Protein AF-A0A4Y9FBS7-F1 (afdb_monomer_lite)

Radius of gyration: 21.96 Å; chains: 1; bounding box: 41×25×74 Å

Foldseek 3Di:
DVVVVVVVVVVVVVPAAAEEEEEAEDCPDPRQVVQQVVQVVVVVVVRHNYDYDYDHAALVQLCCQVPVDDVVRSYHYHYDHDPVSVVCVVVVPPPSPPDDPCVVCVDLLNVCPCPVPPDHDDPVNLVVSVVVVNND

InterPro domains:
  IPR011852 TRAP transporter solute receptor, TAXI family [PF16868] (22-69)

Structure (mmCIF, N/CA/C/O backbone):
data_AF-A0A4Y9FBS7-F1
#
_entry.id   AF-A0A4Y9FBS7-F1
#
loop_
_atom_site.group_PDB
_atom_site.id
_atom_site.type_symbol
_atom_site.label_atom_id
_atom_site.label_alt_id
_atom_site.label_comp_id
_atom_site.label_asym_id
_atom_site.label_entity_id
_atom_site.label_seq_id
_atom_site.pdbx_PDB_ins_code
_atom_site.Cartn_x
_atom_site.Cartn_y
_atom_site.Cartn_z
_atom_site.occupancy
_atom_site.B_iso_or_equiv
_atom_site.auth_seq_id
_atom_site.auth_comp_id
_atom_site.auth_asym_id
_atom_site.auth_atom_id
_atom_site.pdbx_PDB_model_num
ATOM 1 N N . MET A 1 1 ? -8.947 -9.851 47.494 1.00 61.12 1 MET A N 1
ATOM 2 C CA . MET A 1 1 ? -7.988 -10.173 46.408 1.00 61.12 1 MET A CA 1
ATOM 3 C C . MET A 1 1 ? -8.626 -10.774 45.149 1.00 61.12 1 MET A C 1
ATOM 5 O O . MET A 1 1 ? -8.436 -10.197 44.092 1.00 61.12 1 MET A O 1
ATOM 9 N N . ARG A 1 2 ? -9.380 -11.889 45.210 1.00 66.31 2 ARG A N 1
ATOM 10 C CA . ARG A 1 2 ? -9.846 -12.628 44.006 1.00 66.31 2 ARG A CA 1
ATOM 11 C C . ARG A 1 2 ? -10.693 -11.805 43.017 1.00 66.31 2 ARG A C 1
ATOM 13 O O . ARG A 1 2 ? -10.491 -11.909 41.817 1.00 66.31 2 ARG A O 1
ATOM 20 N N . TRP A 1 3 ? -11.567 -10.935 43.520 1.00 73.88 3 TRP A N 1
ATOM 21 C CA . TRP A 1 3 ? -12.410 -10.058 42.696 1.00 73.88 3 TRP A CA 1
ATOM 22 C C . TRP A 1 3 ? -11.642 -8.915 42.016 1.00 73.88 3 TRP A C 1
ATOM 24 O O . TRP A 1 3 ? -11.965 -8.550 40.894 1.00 73.88 3 TRP A O 1
ATOM 34 N N . LEU A 1 4 ? -10.578 -8.405 42.646 1.00 73.25 4 LEU A N 1
ATOM 35 C CA . LEU A 1 4 ? -9.715 -7.378 42.048 1.00 73.25 4 LEU A CA 1
ATOM 36 C C . LEU A 1 4 ? -8.955 -7.920 40.835 1.00 73.25 4 LEU A C 1
ATOM 38 O O . LEU A 1 4 ? -8.869 -7.243 39.820 1.00 73.25 4 LEU A O 1
ATOM 42 N N . VAL A 1 5 ? -8.468 -9.162 40.910 1.00 77.75 5 VAL A N 1
ATOM 43 C CA . VAL A 1 5 ? -7.794 -9.816 39.777 1.00 77.75 5 VAL A CA 1
ATOM 44 C C . VAL A 1 5 ? -8.754 -9.997 38.598 1.00 77.75 5 VAL A C 1
ATOM 46 O O . VAL A 1 5 ? -8.383 -9.707 37.467 1.00 77.75 5 VAL A O 1
ATOM 49 N N . VAL A 1 6 ? -10.003 -10.401 38.854 1.00 76.94 6 VAL A N 1
ATOM 50 C CA . VAL A 1 6 ? -11.025 -10.560 37.803 1.00 76.94 6 VAL A CA 1
ATOM 51 C C . VAL A 1 6 ? -11.353 -9.223 37.132 1.00 76.94 6 VAL A C 1
ATOM 53 O O . VAL A 1 6 ? -11.404 -9.160 35.908 1.00 76.94 6 VAL A O 1
ATOM 56 N N . VAL A 1 7 ? -11.514 -8.148 37.910 1.00 80.19 7 VAL A N 1
ATOM 57 C CA . VAL A 1 7 ? -11.793 -6.803 37.376 1.00 80.19 7 VAL A CA 1
ATOM 58 C C . VAL A 1 7 ? -10.620 -6.267 36.546 1.00 80.19 7 VAL A C 1
ATOM 60 O O . VAL A 1 7 ? -10.841 -5.707 35.475 1.00 80.19 7 VAL A O 1
ATOM 63 N N . ILE A 1 8 ? -9.377 -6.481 36.988 1.00 80.19 8 ILE A N 1
ATOM 64 C CA . ILE A 1 8 ? -8.175 -6.061 36.249 1.00 80.19 8 ILE A CA 1
ATOM 65 C C . ILE A 1 8 ? -8.056 -6.816 34.916 1.00 80.19 8 ILE A C 1
ATOM 67 O O . ILE A 1 8 ? -7.812 -6.196 33.882 1.00 80.19 8 ILE A O 1
ATOM 71 N N . VAL A 1 9 ? -8.274 -8.135 34.916 1.00 75.75 9 VAL A N 1
ATOM 72 C CA . VAL A 1 9 ? -8.191 -8.962 33.700 1.00 75.75 9 VAL A CA 1
ATOM 73 C C . VAL A 1 9 ? -9.294 -8.603 32.698 1.00 75.75 9 VAL A C 1
ATOM 75 O O . VAL A 1 9 ? -9.009 -8.470 31.508 1.00 75.75 9 VAL A O 1
ATOM 78 N N . LEU A 1 10 ? -10.531 -8.372 33.158 1.00 74.38 10 LEU A N 1
ATOM 79 C CA . LEU A 1 10 ? -11.621 -7.920 32.282 1.00 74.38 10 LEU A CA 1
ATOM 80 C C . LEU A 1 10 ? -11.347 -6.528 31.690 1.00 74.38 10 LEU A C 1
ATOM 82 O O . LEU A 1 10 ? -11.602 -6.300 30.510 1.00 74.38 10 LEU A O 1
ATOM 86 N N . GLY A 1 11 ? -10.810 -5.606 32.497 1.00 69.19 11 GLY A N 1
ATOM 87 C CA . GLY A 1 11 ? -10.482 -4.250 32.056 1.00 69.19 11 GLY A CA 1
ATOM 88 C C . GLY A 1 11 ? -9.397 -4.213 30.977 1.00 69.19 11 GLY A C 1
ATOM 89 O O . GLY A 1 11 ? -9.485 -3.413 30.049 1.00 69.19 11 GLY A O 1
ATOM 90 N N . MET A 1 12 ? -8.409 -5.112 31.046 1.00 63.75 12 MET A N 1
ATOM 91 C CA . MET A 1 12 ? -7.368 -5.234 30.018 1.00 63.75 12 MET A CA 1
ATOM 92 C C . MET A 1 12 ? -7.902 -5.793 28.694 1.00 63.75 12 MET A C 1
ATOM 94 O O . MET A 1 12 ? -7.478 -5.338 27.633 1.00 63.75 12 MET A O 1
ATOM 98 N N . ALA A 1 13 ? -8.843 -6.741 28.740 1.00 64.50 13 ALA A N 1
ATOM 99 C CA . ALA A 1 13 ? -9.438 -7.324 27.536 1.00 64.50 13 ALA A CA 1
ATOM 100 C C . ALA A 1 13 ? -10.259 -6.301 26.729 1.00 64.50 13 ALA A C 1
ATOM 102 O O . ALA A 1 13 ? -10.240 -6.323 25.502 1.00 64.50 13 ALA A O 1
ATOM 103 N N . LEU A 1 14 ? -10.934 -5.367 27.406 1.00 64.75 14 LEU A N 1
ATOM 104 C CA . LEU A 1 14 ? -11.745 -4.326 26.763 1.00 64.75 14 LEU A CA 1
ATOM 105 C C . LEU A 1 14 ? -10.921 -3.165 26.173 1.00 64.75 14 LEU A C 1
ATOM 107 O O . LEU A 1 14 ? -11.460 -2.365 25.414 1.00 64.75 14 LEU A O 1
ATOM 111 N N . ALA A 1 15 ? -9.631 -3.057 26.503 1.00 69.38 15 ALA A N 1
ATOM 112 C CA . ALA A 1 15 ? -8.786 -1.916 26.139 1.00 69.38 15 ALA A CA 1
ATOM 113 C C . ALA A 1 15 ? -7.891 -2.145 24.901 1.00 69.38 15 ALA A C 1
ATOM 115 O O . ALA A 1 15 ? -7.024 -1.316 24.608 1.00 69.38 15 ALA A O 1
ATOM 116 N N . GLN A 1 16 ? -8.050 -3.256 24.172 1.00 81.00 16 GLN A N 1
ATOM 117 C CA . GLN A 1 16 ? -7.236 -3.520 22.982 1.00 81.00 16 GLN A CA 1
ATOM 118 C C . GLN A 1 16 ? -7.630 -2.601 21.819 1.00 81.00 16 GLN A C 1
ATOM 120 O O . GLN A 1 16 ? -8.739 -2.661 21.292 1.00 81.00 16 GLN A O 1
ATOM 125 N N . LYS A 1 17 ? -6.689 -1.747 21.404 1.00 90.81 17 LYS A N 1
ATOM 126 C CA . LYS A 1 17 ? -6.838 -0.907 20.211 1.00 90.81 17 LYS A CA 1
ATOM 127 C C . LYS A 1 17 ? -6.824 -1.776 18.948 1.00 90.81 17 LYS A C 1
ATOM 129 O O . LYS A 1 17 ? -5.998 -2.690 18.883 1.00 90.81 17 LYS A O 1
ATOM 134 N N . PRO A 1 18 ? -7.648 -1.464 17.931 1.00 95.19 18 PRO A N 1
ATOM 135 C CA . PRO A 1 18 ? -7.599 -2.161 16.653 1.00 95.19 18 PRO A CA 1
ATOM 136 C C . PRO A 1 18 ? -6.211 -2.073 16.018 1.00 95.19 18 PRO A C 1
ATOM 138 O O . PRO A 1 18 ? -5.549 -1.036 16.100 1.00 95.19 18 PRO A O 1
ATOM 141 N N . GLN A 1 19 ? -5.790 -3.145 15.356 1.00 97.38 19 GLN A N 1
ATOM 142 C CA . GLN A 1 19 ? -4.558 -3.188 14.585 1.00 97.38 19 GLN A CA 1
ATOM 143 C C . GLN A 1 19 ? -4.837 -2.804 13.129 1.00 97.38 19 GLN A C 1
ATOM 145 O O . GLN A 1 19 ? -5.773 -3.319 12.521 1.00 97.38 19 GLN A O 1
ATOM 150 N N . VAL A 1 20 ? -3.999 -1.938 12.558 1.00 98.06 20 VAL A N 1
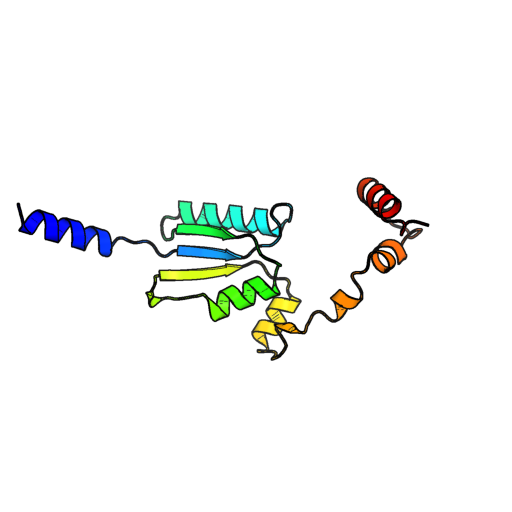ATOM 151 C CA . VAL A 1 20 ? -4.036 -1.570 11.137 1.00 98.06 20 VAL A CA 1
ATOM 152 C C . VAL A 1 20 ? -2.719 -1.962 10.474 1.00 98.06 20 VAL A C 1
ATOM 154 O O . VAL A 1 20 ? -1.662 -1.415 10.788 1.00 98.06 20 VAL A O 1
ATOM 157 N N . LEU A 1 21 ? -2.774 -2.908 9.542 1.00 98.06 21 LEU A N 1
ATOM 158 C CA . LEU A 1 21 ? -1.630 -3.339 8.742 1.00 98.06 21 LEU A CA 1
ATOM 159 C C . LEU A 1 21 ? -1.683 -2.664 7.371 1.00 98.06 21 LEU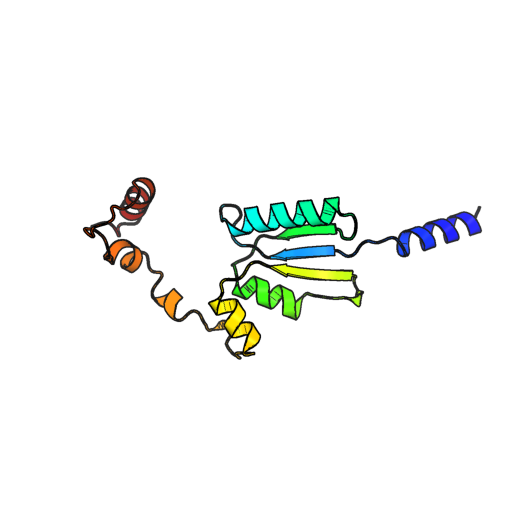 A C 1
ATOM 161 O O . LEU A 1 21 ? -2.634 -2.847 6.613 1.00 98.06 21 LEU A O 1
ATOM 165 N N . ILE A 1 22 ? -0.656 -1.877 7.060 1.00 98.31 22 ILE A N 1
ATOM 166 C CA . ILE A 1 22 ? -0.577 -1.090 5.830 1.00 98.31 22 ILE A CA 1
ATOM 167 C C . ILE A 1 22 ? 0.307 -1.843 4.839 1.00 98.31 22 ILE A C 1
ATOM 169 O O . ILE A 1 22 ? 1.529 -1.826 4.967 1.00 98.31 22 ILE A O 1
ATOM 173 N N . GLY A 1 23 ? -0.291 -2.519 3.862 1.00 97.56 23 GLY A N 1
ATOM 174 C CA . GLY A 1 23 ? 0.429 -3.170 2.771 1.00 97.56 23 GLY A CA 1
ATOM 175 C C . GLY A 1 23 ? 1.152 -2.144 1.897 1.00 97.56 23 GLY A C 1
ATOM 176 O O . GLY A 1 23 ? 0.572 -1.127 1.509 1.00 97.56 23 GLY A O 1
ATOM 177 N N . THR A 1 24 ? 2.428 -2.393 1.601 1.00 97.00 24 THR A N 1
ATOM 178 C CA . THR A 1 24 ? 3.284 -1.447 0.874 1.00 97.00 24 THR A CA 1
ATOM 179 C C . THR A 1 24 ? 3.907 -2.074 -0.377 1.00 97.00 24 THR A C 1
ATOM 181 O O . THR A 1 24 ? 3.215 -2.339 -1.357 1.00 97.00 24 THR A O 1
ATOM 184 N N . GLY A 1 25 ? 5.219 -2.270 -0.364 1.00 92.44 25 GLY A N 1
ATOM 185 C CA . GLY A 1 25 ? 6.042 -2.897 -1.386 1.00 92.44 25 GLY A CA 1
ATOM 186 C C . GLY A 1 25 ? 7.377 -3.281 -0.743 1.00 92.44 25 GLY A C 1
ATOM 187 O O . GLY A 1 25 ? 7.453 -3.436 0.476 1.00 92.44 25 GLY A O 1
ATOM 188 N N . GLY A 1 26 ? 8.454 -3.386 -1.524 1.00 90.12 26 GLY A N 1
ATOM 189 C CA . GLY A 1 26 ? 9.795 -3.608 -0.968 1.00 90.12 26 GLY A CA 1
ATOM 190 C C . GLY A 1 26 ? 10.259 -2.469 -0.045 1.00 90.12 26 GLY A C 1
ATOM 191 O O . GLY A 1 26 ? 9.928 -1.310 -0.281 1.00 90.12 26 GLY A O 1
ATOM 192 N N . VAL A 1 27 ? 11.078 -2.789 0.966 1.00 86.81 27 VAL A N 1
ATOM 193 C CA . VAL A 1 27 ? 11.560 -1.839 1.999 1.00 86.81 27 VAL A CA 1
ATOM 194 C C . VAL A 1 27 ? 12.301 -0.622 1.416 1.00 86.81 27 VAL A C 1
ATOM 196 O O . VAL A 1 27 ? 12.250 0.461 1.985 1.00 86.81 27 VAL A O 1
ATOM 199 N N . GLY A 1 28 ? 12.952 -0.770 0.256 1.00 88.56 28 GLY A N 1
ATOM 200 C CA . GLY A 1 28 ? 13.613 0.336 -0.458 1.00 88.56 28 GLY A CA 1
ATOM 201 C C . GLY A 1 28 ? 12.706 1.134 -1.406 1.00 88.56 28 GLY A C 1
ATOM 202 O O . GLY A 1 28 ? 13.191 2.004 -2.124 1.00 88.56 28 GLY A O 1
ATOM 203 N N . GLY A 1 29 ? 11.415 0.807 -1.478 1.00 87.62 29 GLY A N 1
ATOM 204 C CA . GLY A 1 29 ? 10.455 1.428 -2.384 1.00 87.62 29 GLY A CA 1
ATOM 205 C C . GLY A 1 29 ? 9.686 2.584 -1.747 1.00 87.62 29 GLY A C 1
ATOM 206 O O . GLY A 1 29 ? 9.514 2.661 -0.534 1.00 87.62 29 GLY A O 1
ATOM 207 N N . VAL A 1 30 ? 9.137 3.458 -2.592 1.00 94.25 30 VAL A N 1
ATOM 208 C CA . VAL A 1 30 ? 8.378 4.648 -2.163 1.00 94.25 30 VAL A CA 1
ATOM 209 C C . VAL A 1 30 ? 7.162 4.285 -1.298 1.00 94.25 30 VAL A C 1
ATOM 211 O O . VAL A 1 30 ? 6.874 4.958 -0.310 1.00 94.25 30 VAL A O 1
ATOM 214 N N . TYR A 1 31 ? 6.479 3.182 -1.615 1.00 95.50 31 TYR A N 1
ATOM 215 C CA . TYR A 1 31 ? 5.318 2.710 -0.854 1.00 95.50 31 TYR A CA 1
ATOM 216 C C . TYR A 1 31 ? 5.639 2.417 0.610 1.00 95.50 31 TYR A C 1
ATOM 218 O O . TYR A 1 31 ? 4.809 2.688 1.474 1.00 95.50 31 TYR A O 1
ATOM 226 N N . PHE A 1 32 ? 6.841 1.916 0.903 1.00 96.38 32 PHE A N 1
ATOM 227 C CA . PHE A 1 32 ? 7.244 1.612 2.273 1.00 96.38 32 PHE A CA 1
ATOM 228 C C . PHE A 1 32 ? 7.380 2.887 3.119 1.00 96.38 32 PHE A C 1
ATOM 230 O O . PHE A 1 32 ? 6.913 2.936 4.260 1.00 96.38 32 PHE A O 1
ATOM 237 N N . TYR A 1 33 ? 7.928 3.955 2.530 1.00 95.94 33 TYR A N 1
ATOM 238 C CA . TYR A 1 33 ? 8.021 5.265 3.177 1.00 95.94 33 TYR A CA 1
ATOM 239 C C . TYR A 1 33 ? 6.641 5.878 3.425 1.00 95.94 33 TYR A C 1
ATOM 241 O O . TYR A 1 33 ? 6.374 6.351 4.530 1.00 95.94 33 TYR A O 1
ATOM 249 N N . TYR A 1 34 ? 5.738 5.816 2.440 1.00 96.62 34 TYR A N 1
ATOM 250 C CA . TYR A 1 34 ? 4.363 6.290 2.624 1.00 96.62 34 TYR A CA 1
ATOM 251 C C . TYR A 1 34 ? 3.620 5.499 3.699 1.00 96.62 34 TYR A C 1
ATOM 253 O O . TYR A 1 34 ? 3.001 6.100 4.574 1.00 96.62 34 TYR A O 1
ATOM 261 N N . GLY A 1 35 ? 3.725 4.169 3.689 1.00 96.94 35 GLY A N 1
ATOM 262 C CA . GLY A 1 35 ? 3.110 3.330 4.714 1.00 96.94 35 GLY A CA 1
ATOM 263 C C . GLY A 1 35 ? 3.626 3.656 6.113 1.00 96.94 35 GLY A C 1
ATOM 264 O O . GLY A 1 35 ? 2.832 3.781 7.040 1.00 96.94 35 GLY A O 1
ATOM 265 N N . THR A 1 36 ? 4.937 3.858 6.264 1.00 97.12 36 THR A N 1
ATOM 266 C CA . THR A 1 36 ? 5.543 4.217 7.556 1.00 97.12 36 THR A CA 1
ATOM 267 C C . THR A 1 36 ? 5.022 5.561 8.063 1.00 97.12 36 THR A C 1
ATOM 269 O O . THR A 1 36 ? 4.572 5.651 9.204 1.00 97.12 36 THR A O 1
ATOM 272 N N . ALA A 1 37 ? 4.985 6.586 7.207 1.00 97.62 37 ALA A N 1
ATOM 273 C CA . ALA A 1 37 ? 4.477 7.905 7.581 1.00 97.62 37 ALA A CA 1
ATOM 274 C C . ALA A 1 37 ? 2.992 7.867 7.991 1.00 97.62 37 ALA A C 1
ATOM 276 O O . ALA A 1 37 ? 2.599 8.471 8.990 1.00 97.62 37 ALA A O 1
ATOM 277 N N . VAL A 1 38 ? 2.162 7.118 7.256 1.00 97.12 38 VAL A N 1
ATOM 278 C CA . VAL A 1 38 ? 0.744 6.936 7.602 1.00 97.12 38 VAL A CA 1
ATOM 279 C C . VAL A 1 38 ? 0.598 6.181 8.924 1.00 97.12 38 VAL A C 1
ATOM 281 O O . VAL A 1 38 ? -0.196 6.592 9.770 1.00 97.12 38 VAL A O 1
ATOM 284 N N . ALA A 1 39 ? 1.386 5.124 9.147 1.00 97.69 39 ALA A N 1
ATOM 285 C CA . ALA A 1 39 ? 1.378 4.388 10.408 1.00 97.69 39 ALA A CA 1
ATOM 286 C C . ALA A 1 39 ? 1.728 5.298 11.595 1.00 97.69 39 ALA A C 1
ATOM 288 O O . ALA A 1 39 ? 1.044 5.269 12.617 1.00 97.69 39 ALA A O 1
ATOM 289 N N . GLU A 1 40 ? 2.745 6.151 11.461 1.00 97.75 40 GLU A N 1
ATOM 290 C CA . GLU A 1 40 ? 3.111 7.120 12.497 1.00 97.75 40 GLU A CA 1
ATOM 291 C C . GLU A 1 40 ? 1.976 8.096 12.820 1.00 97.75 40 GLU A C 1
ATOM 293 O O . GLU A 1 40 ? 1.710 8.352 13.995 1.00 97.75 40 GLU A O 1
ATOM 298 N N . ILE A 1 41 ? 1.290 8.629 11.804 1.00 97.50 41 ILE A N 1
ATOM 299 C CA . ILE A 1 41 ? 0.150 9.540 11.991 1.00 97.50 41 ILE A CA 1
ATOM 300 C C . ILE A 1 41 ? -0.983 8.838 12.748 1.00 97.50 41 ILE A C 1
ATOM 302 O O . ILE A 1 41 ? -1.507 9.383 13.720 1.00 97.50 41 ILE A O 1
ATOM 306 N N . LEU A 1 42 ? -1.331 7.615 12.342 1.00 96.44 42 LEU A N 1
ATOM 307 C CA . LEU A 1 42 ? -2.392 6.828 12.973 1.00 96.44 42 LEU A CA 1
ATOM 308 C C . LEU A 1 42 ? -2.067 6.481 14.432 1.00 96.44 42 LEU A C 1
ATOM 310 O O . LEU A 1 42 ? -2.922 6.616 15.309 1.00 96.44 42 LEU A O 1
ATOM 314 N N . ASN A 1 43 ? -0.818 6.100 14.704 1.00 97.06 43 ASN A N 1
ATOM 315 C CA . ASN A 1 43 ? -0.352 5.825 16.059 1.00 97.06 43 ASN A CA 1
ATOM 316 C C . ASN A 1 43 ? -0.360 7.090 16.930 1.00 97.06 43 ASN A C 1
ATOM 318 O O . ASN A 1 43 ? -0.799 7.034 18.078 1.00 97.06 43 ASN A O 1
ATOM 322 N N . LYS A 1 44 ? 0.057 8.246 16.388 1.00 97.38 44 LYS A N 1
ATOM 323 C CA . LYS A 1 44 ? 0.005 9.545 17.088 1.00 97.38 44 LYS A CA 1
ATOM 324 C C . LYS A 1 44 ? -1.423 9.976 17.415 1.00 97.38 44 LYS A C 1
ATOM 326 O O . LYS A 1 44 ? -1.651 10.522 18.489 1.00 97.38 44 LYS A O 1
ATOM 331 N N . ALA A 1 45 ? -2.382 9.702 16.529 1.00 95.75 45 ALA A N 1
ATOM 332 C CA . ALA A 1 45 ? -3.800 9.935 16.800 1.00 95.75 45 ALA A CA 1
ATOM 333 C C . ALA A 1 45 ? -4.339 9.039 17.932 1.00 95.75 45 ALA A C 1
ATOM 335 O O . ALA A 1 45 ? -5.362 9.346 18.538 1.00 95.75 45 ALA A O 1
ATOM 336 N N . GLY A 1 46 ? -3.657 7.929 18.233 1.00 93.12 46 GLY A N 1
ATOM 337 C CA . GLY A 1 46 ? -3.938 7.08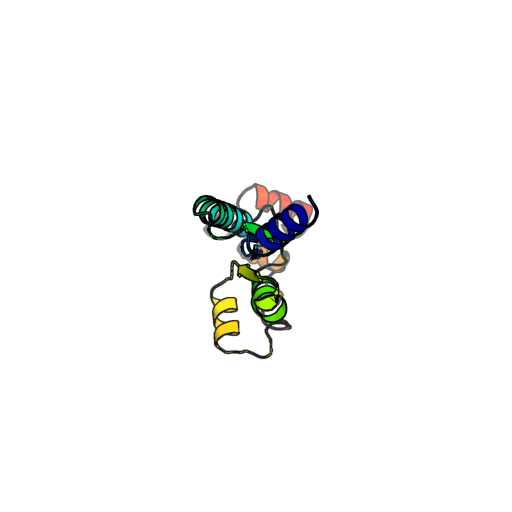7 19.390 1.00 93.12 46 GLY A CA 1
ATOM 338 C C . GLY A 1 46 ? -5.174 6.197 19.256 1.00 93.12 46 GLY A C 1
ATOM 339 O O . GLY A 1 46 ? -5.521 5.532 20.232 1.00 93.12 46 GLY A O 1
ATOM 340 N N . VAL A 1 47 ? -5.808 6.148 18.083 1.00 88.62 47 VAL A N 1
ATOM 341 C CA . VAL A 1 47 ? -7.046 5.386 17.833 1.00 88.62 47 VAL A CA 1
ATOM 342 C C . VAL A 1 47 ? -6.800 3.929 17.436 1.00 88.62 47 VAL A C 1
ATOM 344 O O . VAL A 1 47 ? -7.650 3.078 17.675 1.00 88.62 47 VAL A O 1
ATOM 347 N N . VAL A 1 48 ? -5.633 3.627 16.868 1.00 95.75 48 VAL A N 1
ATOM 348 C CA . VAL A 1 48 ? -5.258 2.290 16.381 1.00 95.75 48 VAL A CA 1
ATOM 349 C C . VAL A 1 48 ? -3.787 1.996 16.677 1.00 95.75 48 VAL A C 1
ATOM 351 O O . VAL A 1 48 ? -3.028 2.902 17.018 1.00 95.75 48 VAL A O 1
ATOM 354 N N . GLN A 1 49 ? -3.397 0.730 16.535 1.00 96.81 49 GLN A N 1
ATOM 355 C CA . GLN A 1 49 ? -2.008 0.279 16.451 1.00 96.81 49 GLN A CA 1
ATOM 356 C C . GLN A 1 49 ? -1.674 0.008 14.982 1.00 96.81 49 GLN A C 1
ATOM 358 O O . GLN A 1 49 ? -2.080 -1.014 14.430 1.00 96.81 49 GLN A O 1
ATOM 363 N N . ALA A 1 50 ? -0.978 0.933 14.326 1.00 98.00 50 ALA A N 1
ATOM 364 C CA . ALA A 1 50 ? -0.694 0.863 12.896 1.00 98.00 50 ALA A CA 1
ATOM 365 C C . ALA A 1 50 ? 0.753 0.442 12.600 1.00 98.00 50 ALA A C 1
ATOM 367 O O . ALA A 1 50 ? 1.686 0.898 13.263 1.00 98.00 50 ALA A O 1
ATOM 368 N N . GLN A 1 51 ? 0.955 -0.377 11.565 1.00 97.75 51 GLN A N 1
ATOM 369 C CA . GLN A 1 51 ? 2.284 -0.785 11.103 1.00 97.75 51 GLN A CA 1
ATOM 370 C C . GLN A 1 51 ? 2.337 -0.929 9.578 1.00 97.75 51 GLN A C 1
ATOM 372 O O . GLN A 1 51 ? 1.449 -1.522 8.967 1.00 97.75 51 GLN A O 1
ATOM 377 N N . ALA A 1 52 ? 3.415 -0.426 8.972 1.00 97.62 52 ALA A N 1
ATOM 378 C CA . ALA A 1 52 ? 3.737 -0.683 7.573 1.00 97.62 52 ALA A CA 1
ATOM 379 C C . ALA A 1 52 ? 4.261 -2.112 7.386 1.00 97.62 52 ALA A C 1
ATOM 381 O O . ALA A 1 52 ? 5.135 -2.567 8.123 1.00 97.62 52 ALA A O 1
ATOM 382 N N . MET A 1 53 ? 3.739 -2.807 6.381 1.00 96.44 53 MET A N 1
ATOM 383 C CA . MET A 1 53 ? 4.058 -4.194 6.075 1.00 96.44 53 MET A CA 1
ATOM 384 C C . MET A 1 53 ? 4.649 -4.293 4.670 1.00 96.44 53 MET A C 1
ATOM 386 O O . MET A 1 53 ? 4.075 -3.783 3.702 1.00 96.44 53 MET A O 1
ATOM 390 N N . GLN A 1 54 ? 5.797 -4.961 4.558 1.00 95.69 54 GLN A N 1
ATOM 391 C CA . GLN A 1 54 ? 6.382 -5.307 3.266 1.00 95.69 54 GLN A CA 1
ATOM 392 C C . GLN A 1 54 ? 5.463 -6.283 2.522 1.00 95.69 54 GLN A C 1
ATOM 394 O O . GLN A 1 54 ? 4.953 -7.230 3.115 1.00 95.69 54 GLN A O 1
ATOM 399 N N . SER A 1 55 ? 5.288 -6.062 1.223 1.00 93.88 55 SER A N 1
ATOM 400 C CA . SER A 1 55 ? 4.519 -6.942 0.338 1.00 93.88 55 SER A CA 1
ATOM 401 C C . SER A 1 55 ? 5.115 -6.960 -1.073 1.00 93.88 55 SER A C 1
ATOM 403 O O . SER A 1 55 ? 6.044 -6.210 -1.391 1.00 93.88 55 SER A O 1
ATOM 405 N N . GLY A 1 56 ? 4.559 -7.805 -1.933 1.00 89.06 56 GLY A N 1
ATOM 406 C CA . GLY A 1 56 ? 4.796 -7.879 -3.371 1.00 89.06 56 GLY A CA 1
ATOM 407 C C . GLY A 1 56 ? 4.133 -6.763 -4.186 1.00 89.06 56 GLY A C 1
ATOM 408 O O . GLY A 1 56 ? 4.291 -6.739 -5.404 1.00 89.06 56 GLY A O 1
ATOM 409 N N . GLY A 1 57 ? 3.427 -5.818 -3.551 1.00 90.62 57 GLY A N 1
ATOM 410 C CA . GLY A 1 57 ? 2.864 -4.629 -4.198 1.00 90.62 57 GLY A CA 1
ATOM 411 C C . GLY A 1 57 ? 1.335 -4.609 -4.261 1.00 90.62 57 GLY A C 1
ATOM 412 O O . GLY A 1 57 ? 0.648 -5.209 -3.439 1.00 90.62 57 GLY A O 1
ATOM 413 N N . SER A 1 58 ? 0.787 -3.869 -5.230 1.00 93.25 58 SER A N 1
ATOM 414 C CA . SER A 1 58 ? -0.622 -3.440 -5.229 1.00 93.25 58 SER A CA 1
ATOM 415 C C . SER A 1 58 ? -1.637 -4.584 -5.210 1.00 93.25 58 SER A C 1
ATOM 417 O O . SER A 1 58 ? -2.602 -4.518 -4.457 1.00 93.25 58 SER A O 1
ATOM 419 N N . ILE A 1 59 ? -1.412 -5.638 -5.997 1.00 88.81 59 ILE A N 1
ATOM 420 C CA . ILE A 1 59 ? -2.310 -6.799 -6.050 1.00 88.81 59 ILE A CA 1
ATOM 421 C C . ILE A 1 59 ? -2.347 -7.534 -4.708 1.00 88.81 59 ILE A C 1
ATOM 423 O O . ILE A 1 59 ? -3.425 -7.796 -4.178 1.00 88.81 59 ILE A O 1
ATOM 427 N N . GLU A 1 60 ? -1.179 -7.809 -4.122 1.00 91.19 60 GLU A N 1
ATOM 428 C CA . GLU A 1 60 ? -1.108 -8.458 -2.812 1.00 91.19 60 GLU A CA 1
ATOM 429 C C . GLU A 1 60 ? -1.760 -7.584 -1.736 1.00 91.19 60 GLU A C 1
ATOM 431 O O . GLU A 1 60 ? -2.524 -8.091 -0.922 1.00 91.19 60 GLU A O 1
ATOM 436 N N . ASN A 1 61 ? -1.552 -6.264 -1.770 1.00 95.19 61 ASN A N 1
ATOM 43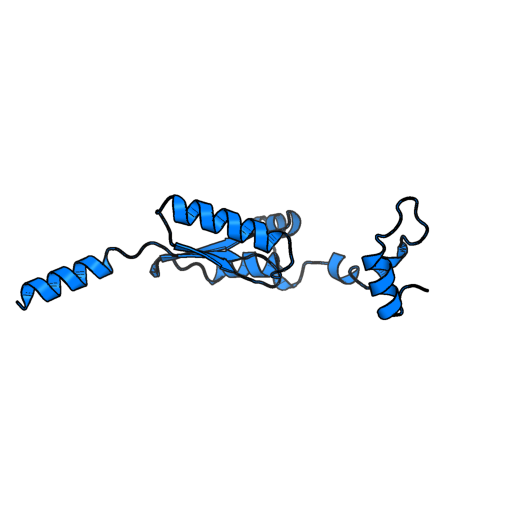7 C CA . ASN A 1 61 ? -2.187 -5.335 -0.831 1.00 95.19 61 ASN A CA 1
ATOM 438 C C . ASN A 1 61 ? -3.721 -5.385 -0.901 1.00 95.19 61 ASN A C 1
ATOM 440 O O . ASN A 1 61 ? -4.383 -5.372 0.137 1.00 95.19 61 ASN A O 1
ATOM 444 N N . LEU A 1 62 ? -4.291 -5.474 -2.106 1.00 93.19 62 LEU A N 1
ATOM 445 C CA . LEU A 1 62 ? -5.737 -5.614 -2.307 1.00 93.19 62 LEU A CA 1
ATOM 446 C C . LEU A 1 62 ? -6.258 -6.963 -1.806 1.00 93.19 62 LEU A C 1
ATOM 448 O O . LEU A 1 62 ? -7.319 -7.026 -1.188 1.00 93.19 62 LEU A O 1
ATOM 452 N N . MET A 1 63 ? -5.506 -8.040 -2.028 1.00 90.00 63 MET A N 1
ATOM 453 C CA . MET A 1 63 ? -5.858 -9.358 -1.503 1.00 90.00 63 MET A CA 1
ATOM 454 C C . MET A 1 63 ? -5.797 -9.404 0.023 1.00 90.00 63 MET A C 1
ATOM 456 O O . MET A 1 63 ? -6.700 -9.938 0.653 1.00 90.00 63 MET A O 1
ATOM 460 N N . LEU A 1 64 ? -4.769 -8.815 0.633 1.00 94.50 64 LEU A N 1
ATOM 461 C CA . LEU A 1 64 ? -4.656 -8.692 2.086 1.00 94.50 64 LEU A CA 1
ATOM 462 C C . LEU A 1 64 ? -5.840 -7.907 2.660 1.00 94.50 64 LEU A C 1
ATOM 464 O O . LEU A 1 64 ? -6.451 -8.340 3.633 1.00 94.50 64 LEU A O 1
ATOM 468 N N . LEU A 1 65 ? -6.210 -6.797 2.014 1.00 94.94 65 LEU A N 1
ATOM 469 C CA . LEU A 1 65 ? -7.401 -6.030 2.368 1.00 94.94 65 LEU A CA 1
ATOM 470 C C . LEU A 1 65 ? -8.668 -6.895 2.344 1.00 94.94 65 LEU A C 1
ATOM 472 O O . LEU A 1 65 ? -9.412 -6.893 3.323 1.00 94.94 65 LEU A O 1
ATOM 476 N N . ARG A 1 66 ? -8.896 -7.640 1.257 1.00 91.44 66 ARG A N 1
ATOM 477 C CA . ARG A 1 66 ? -10.090 -8.477 1.059 1.00 91.44 66 ARG A CA 1
ATOM 478 C C . ARG A 1 66 ? -10.137 -9.686 1.997 1.00 91.44 66 ARG A C 1
ATOM 480 O O . ARG A 1 66 ? -11.167 -9.941 2.608 1.00 91.44 66 ARG A O 1
ATOM 487 N N . ASP A 1 67 ? -9.036 -10.423 2.089 1.00 93.00 67 ASP A N 1
ATOM 488 C CA . ASP A 1 67 ? -9.013 -11.782 2.643 1.00 93.00 67 ASP A CA 1
ATOM 489 C C . ASP A 1 67 ? -8.529 -11.833 4.095 1.00 93.00 67 ASP A C 1
ATOM 491 O O . ASP A 1 67 ? -8.734 -12.835 4.778 1.00 93.00 67 ASP A O 1
ATOM 495 N N . ARG A 1 68 ? -7.823 -10.797 4.568 1.00 95.81 68 ARG A N 1
ATOM 496 C CA . ARG A 1 68 ? -7.175 -10.802 5.891 1.00 95.81 68 ARG A CA 1
ATOM 497 C C . ARG A 1 68 ? -7.744 -9.779 6.862 1.00 95.81 68 ARG A C 1
ATOM 499 O O . ARG A 1 68 ? -7.435 -9.871 8.049 1.00 95.81 68 ARG A O 1
ATOM 506 N N . THR A 1 69 ? -8.575 -8.847 6.398 1.00 97.06 69 THR A N 1
ATOM 507 C CA . THR A 1 69 ? -9.354 -7.988 7.296 1.00 97.06 69 THR A CA 1
ATOM 508 C C . THR A 1 69 ? -10.314 -8.845 8.115 1.00 97.06 69 THR A C 1
ATOM 510 O O . THR A 1 69 ? -11.136 -9.573 7.568 1.00 97.06 69 THR A O 1
ATOM 513 N N . ASP A 1 70 ? -10.211 -8.736 9.435 1.00 96.69 70 ASP A N 1
ATOM 514 C CA . ASP A 1 70 ? -11.020 -9.467 10.403 1.00 96.69 70 ASP A CA 1
ATOM 515 C C . ASP A 1 70 ? -11.476 -8.505 11.517 1.00 96.69 70 ASP A C 1
ATOM 517 O O . ASP A 1 70 ? -10.767 -8.301 12.514 1.00 96.69 70 ASP A O 1
ATOM 521 N N . PRO A 1 71 ? -12.673 -7.905 11.371 1.00 94.19 71 PRO A N 1
ATOM 522 C CA . PRO A 1 71 ? -13.241 -7.012 12.374 1.00 94.19 71 PRO A CA 1
ATOM 523 C C . PRO A 1 71 ? -13.480 -7.686 13.729 1.00 94.19 71 PRO A C 1
ATOM 525 O O . PRO A 1 71 ? -13.382 -7.017 14.756 1.00 94.19 71 PRO A O 1
ATOM 528 N N . ALA A 1 72 ? -13.751 -8.998 13.759 1.00 93.25 72 ALA A N 1
ATOM 529 C CA . ALA A 1 72 ? -13.986 -9.733 15.003 1.00 93.25 72 ALA A CA 1
ATOM 530 C C . ALA A 1 72 ? -12.704 -9.855 15.839 1.00 93.25 72 ALA A C 1
ATOM 532 O O . ALA A 1 72 ? -12.761 -9.892 17.068 1.00 93.25 72 ALA A O 1
ATOM 533 N N . ARG A 1 73 ? -11.543 -9.864 15.178 1.00 92.19 73 ARG A N 1
ATOM 534 C CA . ARG A 1 73 ? -10.221 -9.819 15.820 1.00 92.19 73 ARG A CA 1
ATOM 535 C C . ARG A 1 73 ? -9.654 -8.406 15.954 1.00 92.19 73 ARG A C 1
ATOM 537 O O . ARG A 1 73 ? -8.536 -8.255 16.439 1.00 92.19 73 ARG A O 1
ATOM 544 N N . GLY A 1 74 ? -10.387 -7.384 15.509 1.00 95.06 74 GLY A N 1
ATOM 545 C CA . GLY A 1 74 ? -9.910 -6.003 15.483 1.00 95.06 74 GLY A CA 1
ATOM 546 C C . GLY A 1 74 ? -8.716 -5.789 14.548 1.00 95.06 74 GLY A C 1
ATOM 547 O O . GLY A 1 74 ? -7.929 -4.877 14.788 1.00 95.06 74 GLY A O 1
ATOM 548 N N . VAL A 1 75 ? -8.557 -6.623 13.516 1.00 96.81 75 VAL A N 1
ATOM 549 C CA . VAL A 1 75 ? -7.457 -6.539 12.549 1.00 96.81 75 VAL A CA 1
ATOM 550 C C . VAL A 1 75 ? -7.986 -5.980 11.239 1.00 96.81 75 VAL A C 1
ATOM 552 O O . VAL A 1 75 ? -8.847 -6.573 10.594 1.00 96.81 75 VAL A O 1
ATOM 555 N N . TYR A 1 76 ? -7.434 -4.853 10.818 1.00 97.62 76 TYR A N 1
ATOM 556 C CA . TYR A 1 76 ? -7.803 -4.181 9.585 1.00 97.62 76 TYR A CA 1
ATOM 557 C C . TYR A 1 76 ? -6.587 -4.050 8.687 1.00 97.62 76 TYR A C 1
ATOM 559 O O . TYR A 1 76 ? -5.476 -3.785 9.147 1.00 97.62 76 TYR A O 1
ATOM 567 N N . TYR A 1 77 ? -6.808 -4.216 7.392 1.00 97.44 77 TYR A N 1
ATOM 568 C CA . TYR A 1 77 ? -5.791 -3.964 6.388 1.00 97.44 77 TYR A CA 1
ATOM 569 C C . TYR A 1 77 ? -6.144 -2.704 5.606 1.00 97.44 77 TYR A C 1
ATOM 571 O O . TYR A 1 77 ? -7.308 -2.372 5.404 1.00 97.44 77 TYR A O 1
ATOM 579 N N . CYS A 1 78 ? -5.122 -1.995 5.159 1.00 95.88 78 CYS A N 1
ATOM 580 C CA . CYS A 1 78 ? -5.192 -1.041 4.060 1.00 95.88 78 CYS A CA 1
ATOM 581 C C . CYS A 1 78 ? -3.884 -1.156 3.272 1.00 95.88 78 CYS A C 1
ATOM 583 O O . CYS A 1 78 ? -2.994 -1.914 3.658 1.00 95.88 78 CYS A O 1
ATOM 585 N N . GLY A 1 79 ? -3.730 -0.450 2.157 1.00 95.88 79 GLY A N 1
ATOM 586 C CA . GLY A 1 79 ? -2.458 -0.510 1.451 1.00 95.88 79 GLY A CA 1
ATOM 587 C C . GLY A 1 79 ? -2.344 0.422 0.266 1.00 95.88 79 GLY A C 1
ATOM 588 O O . GLY A 1 79 ? -3.327 0.964 -0.235 1.00 95.88 79 GLY A O 1
ATOM 589 N N . THR A 1 80 ? -1.106 0.607 -0.172 1.00 96.75 80 THR A N 1
ATOM 590 C CA . THR A 1 80 ? -0.775 1.413 -1.344 1.00 96.75 80 THR A CA 1
ATOM 591 C C . THR A 1 80 ? -1.049 0.627 -2.617 1.00 96.75 80 THR A C 1
ATOM 593 O O . THR A 1 80 ? -0.608 -0.518 -2.760 1.00 96.75 80 THR A O 1
ATOM 596 N N . VAL A 1 81 ? -1.732 1.247 -3.570 1.00 95.38 81 VAL A N 1
ATOM 597 C CA . VAL A 1 81 ? -2.079 0.624 -4.848 1.00 95.38 81 VAL A CA 1
ATOM 598 C C . VAL A 1 81 ? -1.827 1.592 -5.993 1.00 95.38 81 VAL A C 1
ATOM 600 O O . VAL A 1 81 ? -1.963 2.805 -5.827 1.00 95.38 81 VAL A O 1
ATOM 603 N N . LEU A 1 82 ? -1.459 1.062 -7.157 1.00 93.38 82 LEU A N 1
ATOM 604 C CA . LEU A 1 82 ? -1.517 1.832 -8.392 1.00 93.38 82 LEU A CA 1
ATOM 605 C C . LEU A 1 82 ? -2.987 2.047 -8.816 1.00 93.38 82 LEU A C 1
ATOM 607 O O . LEU A 1 82 ? -3.853 1.241 -8.453 1.00 93.38 82 LEU A O 1
ATOM 611 N N . PRO A 1 83 ? -3.294 3.118 -9.575 1.00 89.38 83 PRO A N 1
ATOM 612 C CA . PRO A 1 83 ? -4.663 3.421 -9.998 1.00 89.38 83 PRO A CA 1
ATOM 613 C C . PRO A 1 83 ? -5.340 2.315 -10.820 1.00 89.38 83 PRO A C 1
ATOM 615 O O . PRO A 1 83 ? -6.540 2.103 -10.684 1.00 89.38 83 PRO A O 1
ATOM 618 N N . ASP A 1 84 ? -4.588 1.591 -11.648 1.00 85.19 84 ASP A N 1
ATOM 619 C CA . ASP A 1 84 ? -5.080 0.455 -12.433 1.00 85.19 84 ASP A CA 1
ATOM 620 C C . ASP A 1 84 ? -5.483 -0.722 -11.535 1.00 85.19 84 ASP A C 1
ATOM 622 O O . ASP A 1 84 ? -6.569 -1.276 -11.697 1.00 85.19 84 ASP A O 1
ATOM 626 N N . ALA A 1 85 ? -4.670 -1.052 -10.528 1.00 87.31 85 ALA A N 1
ATOM 627 C CA . ALA A 1 85 ? -5.010 -2.067 -9.533 1.00 87.31 85 ALA A CA 1
ATOM 628 C C . ALA A 1 85 ? -6.254 -1.680 -8.718 1.00 87.31 85 ALA A C 1
ATOM 630 O O . ALA A 1 85 ? -7.124 -2.517 -8.475 1.00 87.31 85 ALA A O 1
ATOM 631 N N . ALA A 1 86 ? -6.375 -0.403 -8.342 1.00 90.12 86 ALA A N 1
ATOM 632 C CA . ALA A 1 86 ? -7.569 0.110 -7.677 1.00 90.12 86 ALA A CA 1
ATOM 633 C C . ALA A 1 86 ? -8.819 -0.010 -8.567 1.00 90.12 86 ALA A C 1
ATOM 635 O O . ALA A 1 86 ? -9.873 -0.427 -8.087 1.00 90.12 86 ALA A O 1
ATOM 636 N N . LEU A 1 87 ? -8.698 0.308 -9.861 1.00 85.06 87 LEU A N 1
ATOM 637 C CA . LEU A 1 87 ? -9.791 0.175 -10.823 1.00 85.06 87 LEU A CA 1
ATOM 638 C C . LEU A 1 87 ? -10.229 -1.286 -10.986 1.00 85.06 87 LEU A C 1
ATOM 640 O O . LEU A 1 87 ? -11.425 -1.561 -10.964 1.00 85.06 87 LEU A O 1
ATOM 644 N N . MET A 1 88 ? -9.282 -2.222 -11.081 1.00 83.50 88 MET A N 1
ATOM 645 C CA . MET A 1 88 ? -9.588 -3.655 -11.154 1.00 83.50 88 MET A CA 1
ATOM 646 C C . MET A 1 88 ? -10.344 -4.147 -9.919 1.00 83.50 88 MET A C 1
ATOM 648 O O . MET A 1 88 ? -11.341 -4.859 -10.045 1.00 83.50 88 MET A O 1
ATOM 652 N N . ALA A 1 89 ? -9.911 -3.733 -8.724 1.00 86.44 89 ALA A N 1
ATOM 653 C CA . ALA A 1 89 ? -10.624 -4.049 -7.490 1.00 86.44 89 ALA A CA 1
ATOM 654 C C . ALA A 1 89 ? -12.040 -3.456 -7.478 1.00 86.44 89 ALA A C 1
ATOM 656 O O . ALA A 1 89 ? -12.982 -4.137 -7.081 1.00 86.44 89 ALA A O 1
ATOM 657 N N . TYR A 1 90 ? -12.198 -2.216 -7.947 1.00 85.00 90 TYR A N 1
ATOM 658 C CA . TYR A 1 90 ? -13.498 -1.553 -8.039 1.00 85.00 90 TYR A CA 1
ATOM 659 C C . TYR A 1 90 ? -14.459 -2.265 -9.001 1.00 85.00 90 TYR A C 1
ATOM 661 O O . TYR A 1 90 ? -15.642 -2.401 -8.702 1.00 85.00 90 TYR A O 1
ATOM 669 N N . GLN A 1 91 ? -13.953 -2.749 -10.135 1.00 84.06 91 GLN A N 1
ATOM 670 C CA . GLN A 1 91 ? -14.741 -3.477 -11.133 1.00 84.06 91 GLN A CA 1
ATOM 671 C C . GLN A 1 91 ? -15.062 -4.920 -10.714 1.00 84.06 91 GLN A C 1
ATOM 673 O O . GLN A 1 91 ? -15.871 -5.575 -11.366 1.00 84.06 91 GLN A O 1
ATOM 678 N N . GLY A 1 92 ? -14.463 -5.415 -9.624 1.00 76.94 92 GLY A N 1
ATOM 679 C CA . GLY A 1 92 ? -14.629 -6.797 -9.179 1.00 76.94 92 GLY A CA 1
ATOM 680 C C . GLY A 1 92 ? -14.015 -7.805 -10.150 1.00 76.94 92 GLY A C 1
ATOM 681 O O . GLY A 1 92 ? -14.504 -8.929 -10.245 1.00 76.94 92 GLY A O 1
ATOM 682 N N . GLU A 1 93 ? -12.975 -7.398 -10.888 1.00 68.81 93 GLU A N 1
ATOM 683 C CA . GLU A 1 93 ? -12.416 -8.192 -11.978 1.00 68.81 93 GLU A CA 1
ATOM 684 C C . GLU A 1 93 ? -11.937 -9.566 -11.453 1.00 68.81 93 GLU A C 1
ATOM 686 O O . GLU A 1 93 ? -11.100 -9.622 -10.539 1.00 68.81 93 GLU A O 1
ATOM 691 N N . PRO A 1 94 ? -12.412 -10.691 -12.028 1.00 57.09 94 PRO A N 1
ATOM 692 C CA . PRO A 1 94 ? -12.044 -12.043 -11.593 1.00 57.09 94 PRO A CA 1
ATOM 693 C C . PRO A 1 94 ? -10.531 -12.314 -11.609 1.00 57.09 94 PRO A C 1
ATOM 695 O O . PRO A 1 94 ? -10.041 -13.225 -10.942 1.00 57.09 94 PRO A O 1
ATOM 698 N N . SER A 1 95 ? -9.772 -11.516 -12.361 1.00 55.69 95 SER A N 1
ATOM 699 C CA . SER A 1 95 ? -8.342 -11.668 -12.588 1.00 55.69 95 SER A CA 1
ATOM 700 C C . SER A 1 95 ? -7.454 -10.826 -11.673 1.00 55.69 95 SER A C 1
ATOM 702 O O . SER A 1 95 ? -6.349 -10.475 -12.086 1.00 55.69 95 SER A O 1
ATOM 704 N N . LEU A 1 96 ? -7.849 -10.546 -10.427 1.00 60.84 96 LEU A N 1
ATOM 705 C CA . LEU A 1 96 ? -6.928 -9.959 -9.437 1.00 60.84 96 LEU A CA 1
ATOM 706 C C . LEU A 1 96 ? -5.579 -10.717 -9.364 1.00 60.84 96 LEU A C 1
ATOM 708 O O . LEU A 1 96 ? -4.576 -10.115 -9.023 1.00 60.84 96 LEU A O 1
ATOM 712 N N . TYR A 1 97 ? -5.511 -11.982 -9.799 1.00 49.88 97 TYR A N 1
ATOM 713 C CA . TYR A 1 97 ? -4.269 -12.756 -9.958 1.00 49.88 97 TYR A CA 1
ATOM 714 C C . TYR A 1 97 ? -3.611 -12.718 -11.354 1.00 49.88 97 TYR A C 1
ATOM 716 O O . TYR A 1 97 ? -2.441 -13.073 -11.466 1.00 49.88 97 TYR A O 1
ATOM 724 N N . ALA A 1 98 ? -4.322 -12.334 -12.420 1.00 56.34 98 ALA A N 1
ATOM 725 C CA . ALA A 1 98 ? -3.845 -12.461 -13.808 1.00 56.34 98 ALA A CA 1
ATOM 726 C C . ALA A 1 98 ? -3.523 -11.125 -14.502 1.00 56.34 98 ALA A C 1
ATOM 728 O O . ALA A 1 98 ? -3.037 -11.116 -15.633 1.00 56.34 98 ALA A O 1
ATOM 729 N N . ALA A 1 99 ? -3.787 -9.990 -13.860 1.00 51.59 99 ALA A N 1
ATOM 730 C CA . ALA A 1 99 ? -3.910 -8.726 -14.571 1.00 51.59 99 ALA A CA 1
ATOM 731 C C . ALA A 1 99 ? -2.760 -7.750 -14.331 1.00 51.59 99 ALA A C 1
ATOM 733 O O . ALA A 1 99 ? -2.944 -6.655 -13.814 1.00 51.59 99 ALA A O 1
ATOM 734 N N . VAL A 1 100 ? -1.579 -8.086 -14.841 1.00 56.69 100 VAL A N 1
ATOM 735 C CA . VAL A 1 100 ? -0.719 -7.020 -15.357 1.00 56.69 100 VAL A CA 1
ATOM 736 C C . VAL A 1 100 ? -0.253 -7.444 -16.740 1.00 56.69 100 VAL A C 1
ATOM 738 O O . VAL A 1 100 ? 0.860 -7.925 -16.925 1.00 56.69 100 VAL A O 1
ATOM 741 N N . ALA A 1 101 ? -1.121 -7.277 -17.742 1.00 56.59 101 ALA A N 1
ATOM 742 C CA . ALA A 1 101 ? -0.713 -7.433 -19.136 1.00 56.59 101 ALA A CA 1
ATOM 743 C C . ALA A 1 101 ? 0.562 -6.617 -19.458 1.00 56.59 101 ALA A C 1
ATOM 745 O O . ALA A 1 101 ? 1.400 -7.154 -20.170 1.00 56.59 101 ALA A O 1
ATOM 746 N N . PRO A 1 102 ? 0.803 -5.418 -18.879 1.00 59.38 102 PRO A N 1
ATOM 747 C CA . PRO A 1 102 ? 2.085 -4.717 -19.014 1.00 59.38 102 PRO A CA 1
ATOM 748 C C . PRO A 1 102 ? 3.285 -5.363 -18.301 1.00 59.38 102 PRO A C 1
ATOM 750 O O . PRO A 1 102 ? 4.420 -5.062 -18.657 1.00 59.38 102 PRO A O 1
ATOM 753 N N . ALA A 1 103 ? 3.095 -6.255 -17.320 1.00 57.50 103 ALA A N 1
ATOM 754 C CA . ALA A 1 103 ? 4.216 -6.916 -16.641 1.00 57.50 103 ALA A CA 1
ATOM 755 C C . ALA A 1 103 ? 4.963 -7.870 -17.576 1.00 57.50 103 ALA A C 1
ATOM 757 O O . ALA A 1 103 ? 6.166 -8.062 -17.411 1.00 57.50 103 ALA A O 1
ATOM 758 N N . ARG A 1 104 ? 4.293 -8.393 -18.616 1.00 62.69 104 ARG A N 1
ATOM 759 C CA . ARG A 1 104 ? 4.968 -9.121 -19.706 1.00 62.69 104 ARG A CA 1
ATOM 760 C C . ARG A 1 104 ? 6.000 -8.248 -20.423 1.00 62.69 104 ARG A C 1
ATOM 762 O O . ARG A 1 104 ? 6.964 -8.763 -20.977 1.00 62.69 104 ARG A O 1
ATOM 769 N N . ASP A 1 105 ? 5.788 -6.934 -20.396 1.00 68.12 105 ASP A N 1
ATOM 770 C CA . ASP A 1 105 ? 6.637 -5.947 -21.039 1.00 68.12 105 ASP A CA 1
ATOM 771 C C . ASP A 1 105 ? 7.680 -5.364 -20.067 1.00 68.12 105 ASP A C 1
ATOM 773 O O . ASP A 1 105 ? 8.602 -4.681 -20.510 1.00 68.12 105 ASP A O 1
ATOM 777 N N . THR A 1 106 ? 7.616 -5.683 -18.767 1.00 70.88 106 THR A N 1
ATOM 778 C CA . THR A 1 106 ? 8.623 -5.329 -17.750 1.00 70.88 106 THR A CA 1
ATOM 779 C C . THR A 1 106 ? 9.817 -6.292 -17.786 1.00 70.88 106 THR A C 1
ATOM 781 O O . THR A 1 106 ? 10.150 -6.958 -16.808 1.00 70.88 106 THR A O 1
ATOM 784 N N . THR A 1 107 ? 10.485 -6.375 -18.935 1.00 82.00 107 THR A N 1
ATOM 785 C CA . THR A 1 107 ? 11.730 -7.138 -19.105 1.00 82.00 107 THR A CA 1
ATOM 786 C C . THR A 1 107 ? 12.947 -6.215 -19.082 1.00 82.00 107 THR A C 1
ATOM 788 O O . THR A 1 107 ? 12.848 -5.018 -19.371 1.00 82.00 107 THR A O 1
ATOM 791 N N . LEU A 1 108 ? 14.118 -6.764 -18.743 1.00 81.75 108 LEU A N 1
ATOM 792 C CA . LEU A 1 108 ? 15.388 -6.029 -18.775 1.00 81.75 108 LEU A CA 1
ATOM 793 C C . LEU A 1 108 ? 15.682 -5.489 -20.186 1.00 81.75 108 LEU A C 1
ATOM 795 O O . LEU A 1 108 ? 16.200 -4.385 -20.339 1.00 81.75 108 LEU A O 1
ATOM 799 N N . GLU A 1 109 ? 15.293 -6.241 -21.210 1.00 85.31 109 GLU A N 1
ATOM 800 C CA . GLU A 1 109 ? 15.435 -5.904 -22.623 1.00 85.31 109 GLU A CA 1
ATOM 801 C C . GLU A 1 109 ? 14.530 -4.734 -23.021 1.00 85.31 109 GLU A C 1
ATOM 803 O O . GLU A 1 109 ? 14.963 -3.810 -23.711 1.00 85.31 109 GLU A O 1
ATOM 808 N N . ASN A 1 110 ? 13.279 -4.725 -22.558 1.00 85.62 110 ASN A N 1
ATOM 809 C CA . ASN A 1 110 ? 12.365 -3.618 -22.825 1.00 85.62 110 ASN A CA 1
ATOM 810 C C . ASN A 1 110 ? 12.757 -2.353 -22.055 1.00 85.62 110 ASN A C 1
ATOM 812 O O . ASN A 1 110 ? 12.605 -1.251 -22.583 1.00 85.62 110 ASN A O 1
ATOM 816 N N . ALA A 1 111 ? 13.332 -2.495 -20.856 1.00 84.56 111 ALA A N 1
ATOM 817 C CA . ALA A 1 111 ? 13.788 -1.372 -20.039 1.00 84.56 111 ALA A CA 1
ATOM 818 C C . ALA A 1 111 ? 14.885 -0.529 -20.717 1.00 84.56 111 ALA A C 1
ATOM 820 O O . ALA A 1 111 ? 15.020 0.657 -20.411 1.00 84.56 111 ALA A O 1
ATOM 821 N N . VAL A 1 112 ? 15.641 -1.104 -21.661 1.00 91.31 112 VAL A N 1
ATOM 822 C CA . VAL A 1 112 ? 16.710 -0.419 -22.410 1.00 91.31 112 VAL A CA 1
ATOM 823 C C . VAL A 1 112 ? 16.313 -0.020 -23.837 1.00 91.31 112 VAL A C 1
ATOM 825 O O . VAL A 1 112 ? 17.134 0.551 -24.553 1.00 91.31 112 VAL A O 1
ATOM 828 N N . ARG A 1 113 ? 15.066 -0.261 -24.272 1.00 87.62 113 ARG A N 1
ATOM 829 C CA . ARG A 1 113 ? 14.613 0.072 -25.641 1.00 87.62 113 ARG A CA 1
ATOM 830 C C . ARG A 1 113 ? 14.715 1.557 -25.979 1.00 87.62 113 ARG A C 1
ATOM 832 O O . ARG A 1 113 ? 14.968 1.902 -27.126 1.00 87.62 113 ARG A O 1
ATOM 839 N N . SER A 1 114 ? 14.554 2.425 -24.986 1.00 81.75 114 SER A N 1
ATOM 840 C CA . SER A 1 114 ? 14.640 3.880 -25.157 1.00 81.75 114 SER A CA 1
ATOM 841 C C . SER A 1 114 ? 16.076 4.411 -25.100 1.00 81.75 114 SER A C 1
ATOM 843 O O . SER A 1 114 ? 16.288 5.625 -25.062 1.00 81.75 114 SER A O 1
ATOM 845 N N . ARG A 1 115 ? 17.088 3.535 -25.064 1.00 81.38 115 ARG A N 1
ATOM 846 C CA . ARG A 1 115 ? 18.497 3.932 -25.076 1.00 81.38 115 ARG A CA 1
ATOM 847 C C . ARG A 1 115 ? 18.821 4.704 -26.357 1.00 81.38 115 ARG A C 1
ATOM 849 O O . ARG A 1 115 ? 18.587 4.219 -27.457 1.00 81.38 115 ARG A O 1
ATOM 856 N N . GLY A 1 116 ? 19.399 5.894 -26.196 1.00 79.19 116 GLY A N 1
ATOM 857 C CA . GLY A 1 116 ? 19.633 6.838 -27.296 1.00 79.19 116 GLY A CA 1
ATOM 858 C C . GLY A 1 116 ? 18.472 7.811 -27.535 1.00 79.19 116 GLY A C 1
ATOM 859 O O . GLY A 1 116 ? 18.545 8.637 -28.439 1.00 79.19 116 GLY A O 1
ATOM 860 N N . GLY A 1 117 ? 17.410 7.742 -26.725 1.00 83.88 117 GLY A N 1
ATOM 861 C CA . GLY A 1 117 ? 16.352 8.746 -26.694 1.00 83.88 117 GLY A CA 1
ATOM 862 C C . GLY A 1 117 ? 16.821 10.098 -26.141 1.00 83.88 117 GLY A C 1
ATOM 863 O O . GLY A 1 117 ? 17.932 10.247 -25.639 1.00 83.88 117 GLY A O 1
ATOM 864 N N . LYS A 1 118 ? 15.935 11.100 -26.206 1.00 86.81 118 LYS A N 1
ATOM 865 C CA . LYS A 1 118 ? 16.227 12.483 -25.779 1.00 86.81 118 LYS A CA 1
ATOM 866 C C . LYS A 1 118 ? 16.529 12.627 -24.281 1.00 86.81 118 LYS A C 1
ATOM 868 O O . LYS A 1 118 ? 17.179 13.591 -23.894 1.00 86.81 118 LYS A O 1
ATOM 873 N N . VAL A 1 119 ? 16.039 11.704 -23.451 1.00 87.62 119 VAL A N 1
ATOM 874 C CA . VAL A 1 119 ? 16.261 11.708 -22.000 1.00 87.62 119 VAL A CA 1
ATOM 875 C C . VAL A 1 119 ? 17.332 10.666 -21.669 1.00 87.62 119 VAL A C 1
ATOM 877 O O . VAL A 1 119 ? 17.116 9.481 -21.938 1.00 87.62 119 VAL A O 1
ATOM 880 N N . PRO A 1 120 ? 18.485 11.073 -21.111 1.00 88.50 120 PRO A N 1
ATOM 881 C CA . PRO A 1 120 ? 19.541 10.139 -20.755 1.00 88.50 120 PRO A CA 1
ATOM 882 C C . PRO A 1 120 ? 19.130 9.266 -19.563 1.00 88.50 120 PRO A C 1
ATOM 884 O O . PRO A 1 120 ? 18.402 9.694 -18.667 1.00 88.50 120 PRO A O 1
ATOM 887 N N . TYR A 1 121 ? 19.636 8.034 -19.538 1.00 90.75 121 TYR A N 1
ATOM 888 C CA . TYR A 1 121 ? 19.488 7.150 -18.384 1.00 90.75 121 TYR A CA 1
ATOM 889 C C . TYR A 1 121 ? 20.377 7.633 -17.238 1.00 90.75 121 TYR A C 1
ATOM 891 O O . TYR A 1 121 ? 21.503 8.077 -17.456 1.00 90.75 121 TYR A O 1
ATOM 899 N N . HIS A 1 122 ? 19.894 7.475 -16.008 1.00 93.38 122 HIS A N 1
ATOM 900 C CA . HIS A 1 122 ? 20.708 7.699 -14.818 1.00 93.38 122 HIS A CA 1
ATOM 901 C C . HIS A 1 122 ? 21.902 6.726 -14.778 1.00 93.38 122 HIS A C 1
ATOM 903 O O . HIS A 1 122 ? 21.747 5.542 -15.090 1.00 93.38 122 HIS A O 1
ATOM 909 N N . GLU A 1 123 ? 23.078 7.182 -14.336 1.00 93.19 123 GLU A N 1
ATOM 910 C CA . GLU A 1 123 ? 24.323 6.392 -14.368 1.00 93.19 123 GLU A CA 1
ATOM 911 C C . GLU A 1 123 ? 24.215 5.058 -13.618 1.00 93.19 123 GLU A C 1
ATOM 913 O O . GLU A 1 123 ? 24.679 4.022 -14.098 1.00 93.19 123 GLU A O 1
ATOM 918 N N . GLY A 1 124 ? 23.530 5.056 -12.470 1.00 92.31 124 GLY A N 1
ATOM 919 C CA . GLY A 1 124 ? 23.274 3.835 -11.701 1.00 92.31 124 GLY A CA 1
ATOM 920 C C . GLY A 1 124 ? 22.462 2.791 -12.477 1.00 92.31 124 GLY A C 1
ATOM 921 O O . GLY A 1 124 ? 22.750 1.599 -12.383 1.00 92.31 124 GLY A O 1
ATOM 922 N N . ALA A 1 125 ? 21.500 3.229 -13.297 1.00 89.56 125 ALA A N 1
ATOM 923 C CA . ALA A 1 125 ? 20.717 2.333 -14.143 1.00 89.56 125 ALA A CA 1
ATOM 924 C C . ALA A 1 125 ? 21.580 1.762 -15.277 1.00 89.56 125 ALA A C 1
ATOM 926 O O . ALA A 1 125 ? 21.544 0.563 -15.537 1.00 89.56 125 ALA A O 1
ATOM 927 N N . VAL A 1 126 ? 22.424 2.595 -15.899 1.00 93.25 126 VAL A N 1
ATOM 928 C CA . VAL A 1 126 ? 23.365 2.156 -16.943 1.00 93.25 126 VAL A CA 1
ATOM 929 C C . VAL A 1 126 ? 24.325 1.091 -16.415 1.00 93.25 126 VAL A C 1
ATOM 931 O O . VAL A 1 126 ? 24.512 0.062 -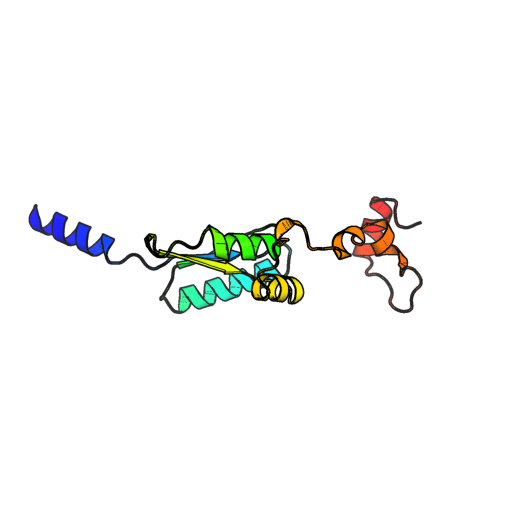17.065 1.00 93.25 126 VAL A O 1
ATOM 934 N N . ARG A 1 127 ? 24.918 1.308 -15.232 1.00 91.94 127 ARG A N 1
ATOM 935 C CA . ARG A 1 127 ? 25.815 0.332 -14.597 1.00 91.94 127 ARG A CA 1
ATOM 936 C C . ARG A 1 127 ? 25.105 -1.003 -14.379 1.00 91.94 127 ARG A C 1
ATOM 938 O O . ARG A 1 127 ? 25.592 -2.029 -14.844 1.00 91.94 127 ARG A O 1
ATOM 945 N N . TYR A 1 128 ? 23.924 -0.963 -13.767 1.00 89.75 128 TYR A N 1
ATOM 946 C CA . TYR A 1 128 ? 23.107 -2.149 -13.535 1.00 89.75 128 TYR A CA 1
ATOM 947 C C . TYR A 1 128 ? 22.780 -2.903 -14.837 1.00 89.75 128 TYR A C 1
ATOM 949 O O . TYR A 1 128 ? 22.961 -4.115 -14.920 1.00 89.75 128 TYR A O 1
ATOM 957 N N . PHE A 1 129 ? 22.356 -2.210 -15.898 1.00 94.25 129 PHE A N 1
ATOM 958 C CA . PHE A 1 129 ? 22.024 -2.857 -17.173 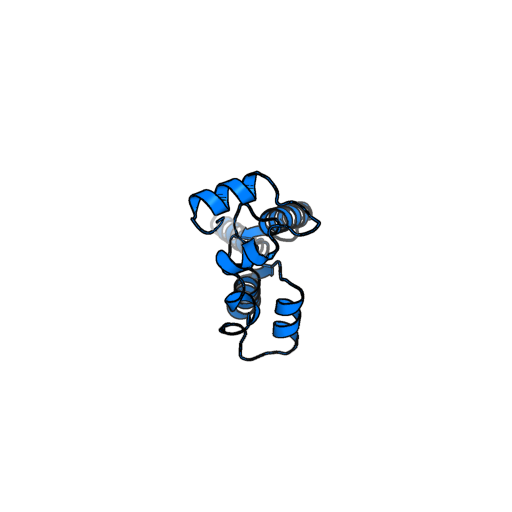1.00 94.25 129 PHE A CA 1
ATOM 959 C C . PHE A 1 129 ? 23.244 -3.443 -17.904 1.00 94.25 129 PHE A C 1
ATOM 961 O O . PHE A 1 129 ? 23.104 -4.445 -18.611 1.00 94.25 129 PHE A O 1
ATOM 968 N N . ARG A 1 130 ? 24.441 -2.863 -17.728 1.00 93.44 130 ARG A N 1
ATOM 969 C CA . ARG A 1 130 ? 25.707 -3.445 -18.216 1.00 93.44 130 ARG A CA 1
ATOM 970 C C . ARG A 1 130 ? 26.067 -4.717 -17.460 1.00 93.44 130 ARG A C 1
ATOM 972 O O . ARG A 1 130 ? 26.351 -5.722 -18.100 1.00 93.44 130 ARG A O 1
ATOM 979 N N . GLU A 1 131 ? 25.993 -4.695 -16.130 1.00 93.44 131 GLU A N 1
ATOM 980 C CA . GLU A 1 131 ? 26.227 -5.876 -15.280 1.00 93.44 131 GLU A CA 1
ATOM 981 C C . GLU A 1 131 ? 25.271 -7.025 -15.632 1.00 93.44 131 GLU A C 1
ATOM 983 O O . GLU A 1 131 ? 25.649 -8.193 -15.611 1.00 93.44 131 GLU A O 1
ATOM 988 N N . ARG A 1 132 ? 24.034 -6.692 -16.016 1.00 88.56 132 ARG A N 1
ATOM 989 C CA . ARG A 1 132 ? 23.020 -7.652 -16.472 1.00 88.56 132 ARG A CA 1
ATOM 990 C C . ARG A 1 132 ? 23.149 -8.065 -17.946 1.00 88.56 132 ARG A C 1
ATOM 992 O O . ARG A 1 132 ? 22.358 -8.883 -18.400 1.00 88.56 132 ARG A O 1
ATOM 999 N N . GLY A 1 133 ? 24.101 -7.517 -18.703 1.00 93.06 133 GLY A N 1
ATOM 1000 C CA . GLY A 1 133 ? 24.364 -7.894 -20.101 1.00 93.06 133 GLY A CA 1
ATOM 1001 C C . GLY A 1 133 ? 23.322 -7.432 -21.132 1.00 93.06 133 GLY A C 1
ATOM 1002 O O . GLY A 1 133 ? 23.385 -7.844 -22.297 1.00 93.06 133 GLY A O 1
ATOM 1003 N N . VAL A 1 134 ? 22.381 -6.572 -20.729 1.00 91.38 134 VAL A N 1
ATOM 1004 C CA . VAL A 1 134 ? 21.309 -6.043 -21.596 1.00 91.38 134 VAL A CA 1
ATOM 1005 C C . VAL A 1 134 ? 21.640 -4.667 -22.176 1.00 91.38 134 VAL A C 1
ATOM 1007 O O . VAL A 1 134 ? 21.047 -4.245 -23.164 1.00 91.38 134 VAL A O 1
ATOM 1010 N N . TRP A 1 135 ? 22.644 -3.977 -21.629 1.00 89.56 135 TRP A N 1
ATOM 1011 C CA . TRP A 1 135 ? 23.159 -2.721 -22.176 1.00 89.56 135 TRP A CA 1
ATOM 1012 C C . TRP A 1 135 ? 24.229 -2.973 -23.253 1.00 89.56 135 TRP A C 1
ATOM 1014 O O . TRP A 1 135 ? 25.421 -2.967 -22.950 1.00 89.56 135 TRP A O 1
ATOM 1024 N N . ARG A 1 136 ? 23.799 -3.215 -24.500 1.00 81.00 136 ARG A N 1
ATOM 1025 C CA . ARG A 1 136 ? 24.672 -3.490 -25.668 1.00 81.00 136 ARG A CA 1
ATOM 1026 C C . ARG A 1 136 ? 24.764 -2.360 -26.675 1.00 81.00 136 ARG A C 1
ATOM 1028 O O . ARG A 1 136 ? 23.765 -2.206 -27.404 1.00 81.00 136 ARG A O 1
#

pLDDT: mean 86.33, std 12.34, range [49.88, 98.31]

Organism: NCBI:txid1214928

Secondary structure (DSSP, 8-state):
-HHHHHHHHHHHHTTPPPEEEEE---TTSHHHHHHHHHHHHHHHHTSSEEEEE--S-HHHHHHHHHHH-BGGGTEEEEE---HHHHHHHHHT-TTTTT--GGGGG--HHHHTTTTTSSSPPPHHHHHHHHHTT---

Sequence (136 aa):
MRWLVVVIVLGMALAQKPQVLIGTGGVGGVYFYYGTAVAEILNKAGVVQAQAMQSGGSIENLMLLRDRTDPARGVYYCGTVLPDAALMAYQGEPSLYAAVAPARDTTLENAVRSRGGKVPYHEGAVRYFRERGVWR